Protein AF-B1VB97-F1 (afdb_monomer)

Solvent-accessible surface area (backbone atoms only — not comparable to full-atom values): 4164 Å² total; per-residue (Å²): 131,88,77,80,81,76,72,72,89,62,82,62,76,91,74,54,87,73,67,85,84,71,63,91,81,49,72,82,75,41,38,78,58,60,74,70,55,69,73,61,63,95,63,82,61,93,45,72,72,55,36,77,70,35,77,71,70,105

Sequence (58 aa):
VLQPQHVARDHPIDSVIGDIRSGVQTRSRLTMFCEHASFVSTIEPKKMEEALRDADWI

Radius of gyration: 21.01 Å; Cα contacts (8 Å, |Δi|>4): 13; chains: 1; bounding box: 39×45×49 Å

Structure (mmCIF, N/CA/C/O backbone):
data_AF-B1VB97-F1
#
_entry.id   AF-B1VB97-F1
#
loop_
_atom_site.group_PDB
_atom_site.id
_atom_site.type_symbol
_atom_site.label_atom_id
_atom_site.label_alt_id
_atom_site.label_comp_id
_atom_site.label_asym_id
_atom_site.label_entity_id
_atom_site.label_seq_id
_atom_site.pdbx_PDB_ins_code
_atom_site.Cartn_x
_atom_site.Cartn_y
_atom_site.Cartn_z
_atom_site.occupancy
_atom_site.B_iso_or_equiv
_atom_site.auth_seq_id
_atom_site.auth_comp_id
_atom_site.auth_asym_id
_atom_site.auth_atom_id
_atom_site.pdbx_PDB_model_num
ATOM 1 N N . VAL A 1 1 ? 23.142 -35.451 -30.251 1.00 42.41 1 VAL A N 1
ATOM 2 C CA . VAL A 1 1 ? 23.136 -34.770 -28.936 1.00 42.41 1 VAL A CA 1
ATOM 3 C C . VAL A 1 1 ? 21.760 -34.155 -28.762 1.00 42.41 1 VAL A C 1
ATOM 5 O O . VAL A 1 1 ? 21.375 -33.352 -29.601 1.00 42.41 1 VAL A O 1
ATOM 8 N N . LEU A 1 2 ? 20.982 -34.627 -27.786 1.00 48.81 2 LEU A N 1
ATOM 9 C CA . LEU A 1 2 ? 19.637 -34.114 -27.506 1.00 48.81 2 LEU A CA 1
ATOM 10 C C . LEU A 1 2 ? 19.772 -32.666 -27.008 1.00 48.81 2 LEU A C 1
ATOM 12 O O . LEU A 1 2 ? 20.533 -32.415 -26.076 1.00 48.81 2 LEU A O 1
ATOM 16 N N . GLN A 1 3 ? 19.112 -31.714 -27.671 1.00 54.47 3 GLN A N 1
ATOM 17 C CA . GLN A 1 3 ? 19.100 -30.317 -27.231 1.00 54.47 3 GLN A CA 1
ATOM 18 C C . GLN A 1 3 ? 18.348 -30.209 -25.892 1.00 54.47 3 GLN A C 1
ATOM 20 O O . GLN A 1 3 ? 17.360 -30.925 -25.709 1.00 54.47 3 GLN A O 1
ATOM 25 N N . PRO A 1 4 ? 18.768 -29.341 -24.951 1.00 55.38 4 PRO A N 1
ATOM 26 C CA . PRO A 1 4 ? 18.036 -29.159 -23.710 1.00 55.38 4 PRO A CA 1
ATOM 27 C C . PRO A 1 4 ? 16.690 -28.517 -24.035 1.00 55.38 4 PRO A C 1
ATOM 29 O O . PRO A 1 4 ? 16.626 -27.464 -24.669 1.00 55.38 4 PRO A O 1
ATOM 32 N N . GLN A 1 5 ? 15.621 -29.173 -23.602 1.00 58.91 5 GLN A N 1
ATOM 33 C CA . GLN A 1 5 ? 14.260 -28.660 -23.629 1.00 58.91 5 GLN A CA 1
ATOM 34 C C . GLN A 1 5 ? 14.196 -27.267 -22.992 1.00 58.91 5 GLN A C 1
ATOM 36 O O . GLN A 1 5 ? 14.385 -27.114 -21.790 1.00 58.91 5 GLN A O 1
ATOM 41 N N . HIS A 1 6 ? 14.026 -26.278 -23.873 1.00 59.41 6 HIS A N 1
ATOM 42 C CA . HIS A 1 6 ? 13.660 -24.880 -23.665 1.00 59.41 6 HIS A CA 1
ATOM 43 C C . HIS A 1 6 ? 13.607 -24.447 -22.190 1.00 59.41 6 HIS A C 1
ATOM 45 O O . HIS 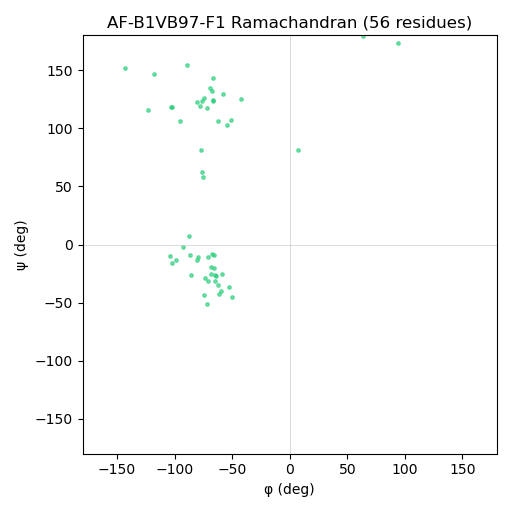A 1 6 ? 12.540 -24.371 -21.584 1.00 59.41 6 HIS A O 1
ATOM 51 N N . VAL A 1 7 ? 14.768 -24.132 -21.609 1.00 60.47 7 VAL A N 1
ATOM 52 C CA . VAL A 1 7 ? 14.800 -23.283 -20.417 1.00 60.47 7 VAL A CA 1
ATOM 53 C C . VAL A 1 7 ? 14.223 -21.955 -20.883 1.00 60.47 7 VAL A C 1
ATOM 55 O O . VAL A 1 7 ? 14.872 -21.260 -21.667 1.00 60.47 7 VAL A O 1
ATOM 58 N N . ALA A 1 8 ? 12.985 -21.646 -20.491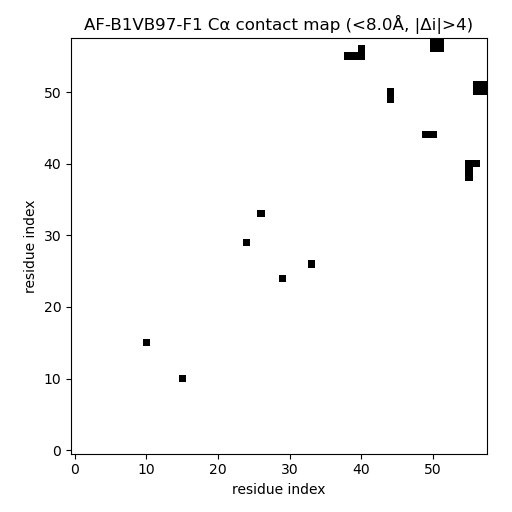 1.00 62.41 8 ALA A N 1
ATOM 59 C CA . ALA A 1 8 ? 12.425 -20.318 -20.678 1.00 62.41 8 ALA A CA 1
ATOM 60 C C . ALA A 1 8 ? 13.412 -19.346 -20.024 1.00 62.41 8 ALA A C 1
ATOM 62 O O . ALA A 1 8 ? 13.551 -19.321 -18.803 1.00 62.41 8 ALA A O 1
ATOM 63 N N . ARG A 1 9 ? 14.208 -18.661 -20.853 1.00 66.62 9 ARG A N 1
ATOM 64 C CA . ARG A 1 9 ? 15.257 -17.753 -20.378 1.00 66.62 9 ARG A CA 1
ATOM 65 C C . ARG A 1 9 ? 14.655 -16.582 -19.611 1.00 66.62 9 ARG A C 1
ATOM 67 O O . ARG A 1 9 ? 15.304 -16.058 -18.714 1.00 66.62 9 ARG A O 1
ATOM 74 N N . ASP A 1 10 ? 13.417 -16.243 -19.954 1.00 78.69 10 ASP A N 1
ATOM 75 C CA . ASP A 1 10 ? 12.694 -15.092 -19.454 1.00 78.69 10 ASP A CA 1
ATOM 76 C C . ASP A 1 10 ? 11.437 -15.533 -18.699 1.00 78.69 10 ASP A C 1
ATOM 78 O O . ASP A 1 10 ? 10.800 -16.540 -19.026 1.00 78.69 10 ASP A O 1
ATOM 82 N N . HIS A 1 11 ? 11.087 -14.768 -17.668 1.00 78.69 11 HIS A N 1
ATOM 83 C CA . HIS A 1 11 ? 9.868 -14.981 -16.901 1.00 78.69 11 HIS A CA 1
ATOM 84 C C . HIS A 1 11 ? 8.638 -14.627 -17.761 1.00 7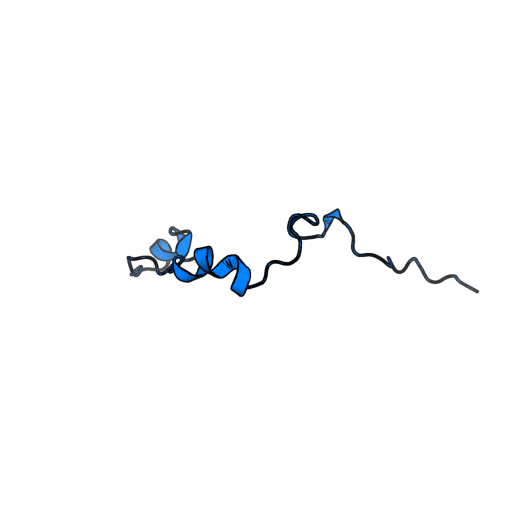8.69 11 HIS A C 1
ATOM 86 O O . HIS A 1 11 ? 8.658 -13.580 -18.416 1.00 78.69 11 HIS A O 1
ATOM 92 N N . PRO A 1 12 ? 7.575 -15.456 -17.783 1.00 88.69 12 PRO A N 1
ATOM 93 C CA . PRO A 1 12 ? 6.373 -15.165 -18.557 1.00 88.69 12 PRO A CA 1
ATOM 94 C C . PRO A 1 12 ? 5.749 -13.829 -18.140 1.00 88.69 12 PRO A C 1
ATOM 96 O O . PRO A 1 12 ? 5.547 -13.570 -16.954 1.00 88.69 12 PRO A O 1
ATOM 99 N N . ILE A 1 13 ? 5.458 -12.965 -19.117 1.00 84.69 13 ILE A N 1
ATOM 100 C CA . ILE A 1 13 ? 4.980 -11.597 -18.861 1.00 84.69 13 ILE A CA 1
ATOM 101 C C . ILE A 1 13 ? 3.603 -11.571 -18.184 1.00 84.69 13 ILE A C 1
ATOM 103 O O . ILE A 1 13 ? 3.316 -10.697 -17.375 1.00 84.69 13 ILE A O 1
ATOM 107 N N . ASP A 1 14 ? 2.777 -12.564 -18.490 1.00 87.12 14 ASP A N 1
ATOM 108 C CA . ASP A 1 14 ? 1.460 -12.832 -17.915 1.00 87.12 14 ASP A CA 1
ATOM 109 C C . ASP A 1 14 ? 1.521 -13.276 -16.447 1.00 87.12 14 ASP A C 1
ATOM 111 O O . ASP A 1 14 ? 0.531 -13.159 -15.729 1.00 87.12 14 ASP A O 1
ATOM 115 N N . SER A 1 15 ? 2.681 -13.752 -15.988 1.00 87.31 15 SER A N 1
ATOM 116 C CA . SER A 1 15 ? 2.910 -14.147 -14.594 1.00 87.31 15 SER A CA 1
ATOM 117 C C . SER A 1 15 ? 3.483 -13.017 -13.729 1.00 87.31 15 SER A C 1
ATOM 119 O O . SER A 1 15 ? 3.665 -13.201 -12.524 1.00 87.31 15 SER A O 1
ATOM 121 N N . VAL A 1 16 ? 3.760 -11.842 -14.309 1.00 86.44 16 VAL A N 1
ATOM 122 C CA . VAL A 1 16 ? 4.276 -10.691 -13.559 1.00 86.44 16 VAL A CA 1
ATOM 123 C C . VAL A 1 16 ? 3.151 -10.035 -12.761 1.00 86.44 16 VAL A C 1
ATOM 125 O O . VAL A 1 16 ? 2.144 -9.591 -13.308 1.00 86.44 16 VAL A O 1
ATOM 128 N N . ILE A 1 17 ? 3.350 -9.926 -11.448 1.00 88.69 17 ILE A N 1
ATOM 129 C CA . ILE A 1 17 ? 2.440 -9.207 -10.556 1.00 88.69 17 ILE A CA 1
ATOM 130 C C . ILE A 1 17 ? 2.735 -7.703 -10.640 1.00 88.69 17 ILE A C 1
ATOM 132 O O . ILE A 1 17 ? 3.843 -7.265 -10.332 1.00 88.69 17 ILE A O 1
ATOM 136 N N . GLY A 1 18 ? 1.721 -6.911 -10.994 1.00 85.81 18 GLY A N 1
ATOM 137 C CA . GLY A 1 18 ? 1.808 -5.448 -11.093 1.00 85.81 18 GLY A CA 1
ATOM 138 C C . GLY A 1 18 ? 2.131 -4.931 -12.502 1.00 85.81 18 GLY A C 1
ATOM 139 O O . GLY A 1 18 ? 2.387 -5.699 -13.425 1.00 85.81 18 GLY A O 1
ATOM 140 N N . ASP A 1 19 ? 2.082 -3.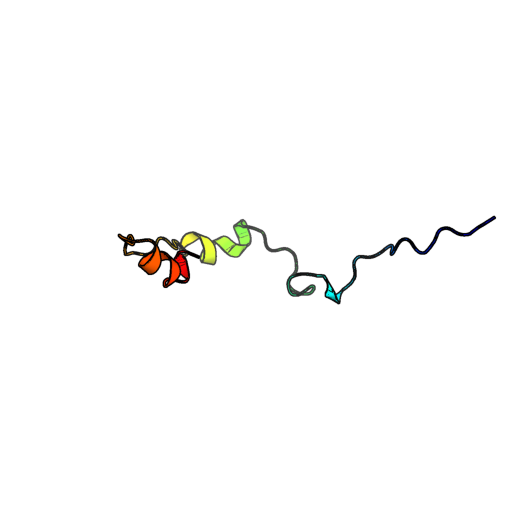607 -12.692 1.00 86.88 19 ASP A N 1
ATOM 141 C CA . ASP A 1 19 ? 2.399 -2.988 -13.989 1.00 86.88 19 ASP A CA 1
ATOM 142 C C . ASP A 1 19 ? 3.918 -2.934 -14.191 1.00 86.88 19 ASP A C 1
ATOM 144 O O . ASP A 1 19 ? 4.635 -2.248 -13.471 1.00 86.88 19 ASP A O 1
ATOM 148 N N . ILE A 1 20 ? 4.422 -3.594 -15.231 1.00 85.81 20 ILE A N 1
ATOM 149 C CA . ILE A 1 20 ? 5.853 -3.596 -15.578 1.00 85.81 20 ILE A CA 1
ATOM 150 C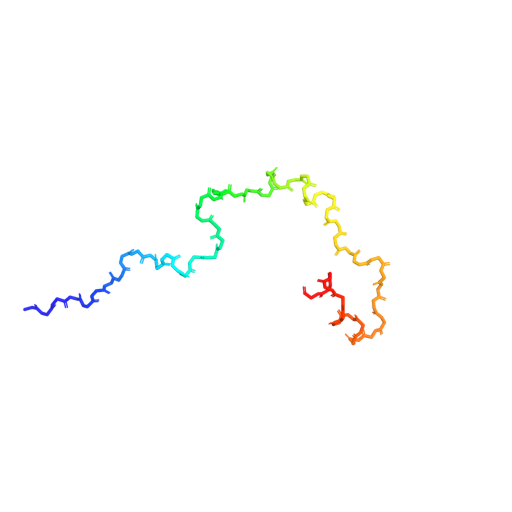 C . ILE A 1 20 ? 6.376 -2.170 -15.837 1.00 85.81 20 ILE A C 1
ATOM 152 O O . ILE A 1 20 ? 7.559 -1.882 -15.641 1.00 85.81 20 ILE A O 1
ATOM 156 N N . ARG A 1 21 ? 5.498 -1.239 -16.231 1.00 89.44 21 ARG A N 1
ATOM 157 C CA . ARG A 1 21 ? 5.840 0.169 -16.482 1.00 89.44 21 ARG A CA 1
ATOM 158 C C . ARG A 1 21 ? 5.930 1.005 -15.207 1.00 89.44 21 ARG A C 1
ATOM 160 O O . ARG A 1 21 ? 6.446 2.119 -15.270 1.00 89.44 21 ARG A O 1
ATOM 167 N N . SER A 1 22 ? 5.448 0.517 -14.059 1.00 83.12 22 SER A N 1
ATOM 168 C CA . SER A 1 22 ? 5.395 1.319 -12.825 1.00 83.12 22 SER A CA 1
ATOM 169 C C . SER A 1 22 ? 6.768 1.588 -12.199 1.00 83.12 22 SER A C 1
ATOM 171 O O . SER A 1 22 ? 6.876 2.422 -11.292 1.00 83.12 22 SER A O 1
ATOM 173 N N . GLY A 1 23 ? 7.816 0.910 -12.682 1.00 82.81 23 GLY A N 1
ATOM 174 C CA . GLY A 1 23 ? 9.171 0.985 -12.145 1.00 82.81 23 GLY A CA 1
ATOM 175 C C . GLY A 1 23 ? 9.270 0.467 -10.706 1.00 82.81 23 GLY A C 1
ATOM 176 O O . GLY A 1 23 ? 8.281 0.065 -10.092 1.00 82.81 23 GLY A O 1
ATOM 177 N N . VAL A 1 24 ? 10.481 0.486 -10.149 1.00 80.19 24 VAL A N 1
ATOM 178 C CA . VAL A 1 24 ? 10.706 0.103 -8.749 1.00 80.19 24 VAL A CA 1
ATOM 179 C C . VAL A 1 24 ? 10.205 1.217 -7.831 1.00 80.19 24 VAL A C 1
ATOM 181 O O . VAL A 1 24 ? 10.605 2.377 -7.958 1.00 80.19 24 VAL A O 1
ATOM 184 N N . GLN A 1 25 ? 9.342 0.863 -6.883 1.00 79.00 25 GLN A N 1
ATOM 185 C CA . GLN A 1 25 ? 8.909 1.754 -5.813 1.00 79.00 25 GLN A CA 1
ATOM 186 C C . GLN A 1 25 ? 9.629 1.363 -4.526 1.00 79.00 25 GLN A C 1
ATOM 188 O O . GLN A 1 25 ? 9.493 0.245 -4.036 1.00 79.00 25 GLN A O 1
ATOM 193 N N . THR A 1 26 ? 10.423 2.277 -3.976 1.00 81.00 26 THR A N 1
ATOM 194 C CA . THR A 1 26 ? 11.054 2.087 -2.669 1.00 81.00 26 THR A CA 1
ATOM 195 C C . THR A 1 26 ? 10.134 2.604 -1.572 1.00 81.00 26 THR A C 1
ATOM 197 O O . THR A 1 26 ? 9.355 3.535 -1.782 1.00 81.00 26 THR A O 1
ATOM 200 N N . ARG A 1 27 ? 10.278 2.067 -0.357 1.00 71.69 27 ARG A N 1
ATOM 201 C CA . ARG A 1 27 ? 9.542 2.554 0.821 1.00 71.69 27 ARG A CA 1
ATOM 202 C C . ARG A 1 27 ? 9.696 4.068 1.022 1.00 71.69 27 ARG A C 1
ATOM 204 O O . ARG A 1 27 ? 8.728 4.728 1.363 1.00 71.69 27 ARG A O 1
ATOM 211 N N . SER A 1 28 ? 10.879 4.622 0.733 1.00 76.81 28 SER A N 1
ATOM 212 C CA . SER A 1 28 ? 11.148 6.067 0.799 1.00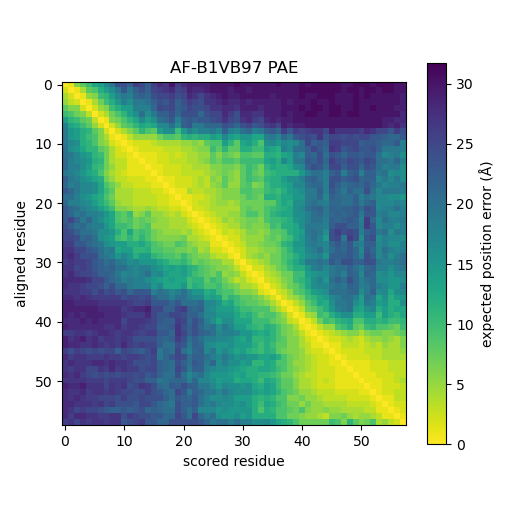 76.81 28 SER A CA 1
ATOM 213 C C . SER A 1 28 ? 10.348 6.902 -0.209 1.00 76.81 28 SER A C 1
ATOM 215 O O . SER A 1 28 ? 10.089 8.078 0.036 1.00 76.81 28 SER A O 1
ATOM 217 N N . ARG A 1 29 ? 9.935 6.314 -1.336 1.00 74.44 29 ARG A N 1
ATOM 218 C CA . ARG A 1 29 ? 9.100 6.976 -2.344 1.00 74.44 29 ARG A CA 1
ATOM 219 C C . ARG A 1 29 ? 7.608 6.877 -2.016 1.00 74.44 29 ARG A C 1
ATOM 221 O O . ARG A 1 29 ? 6.852 7.766 -2.386 1.00 74.44 29 ARG A O 1
ATOM 228 N N . LEU A 1 30 ? 7.209 5.843 -1.274 1.00 72.62 30 LEU A N 1
ATOM 229 C CA . LEU A 1 30 ? 5.857 5.683 -0.725 1.00 72.62 30 LEU A CA 1
ATOM 230 C C . LEU A 1 30 ? 5.664 6.354 0.639 1.00 72.62 30 LEU A C 1
ATOM 232 O O . LEU A 1 30 ? 4.617 6.180 1.248 1.00 72.62 30 LEU A O 1
ATOM 236 N N . THR A 1 31 ? 6.636 7.126 1.121 1.00 66.12 31 THR A N 1
ATOM 237 C CA . THR A 1 31 ? 6.625 7.726 2.460 1.00 66.12 31 THR A CA 1
ATOM 238 C C . THR A 1 31 ? 5.317 8.461 2.769 1.00 66.12 31 THR A C 1
ATOM 240 O O . THR A 1 31 ? 4.715 8.159 3.783 1.00 66.12 31 THR A O 1
ATOM 243 N N . MET A 1 32 ? 4.765 9.274 1.856 1.00 64.19 32 MET A N 1
ATOM 244 C CA . MET A 1 32 ? 3.457 9.922 2.082 1.00 64.19 32 MET A CA 1
ATOM 245 C C . MET A 1 32 ? 2.286 8.936 2.240 1.00 64.19 32 MET A C 1
ATOM 247 O O . MET A 1 32 ? 1.369 9.198 3.012 1.00 64.19 32 MET A O 1
ATOM 251 N N . PHE A 1 33 ? 2.305 7.811 1.518 1.00 64.56 33 PHE A N 1
ATOM 252 C CA . PHE A 1 33 ? 1.301 6.756 1.659 1.00 64.56 33 PHE A CA 1
ATOM 253 C C . PHE A 1 33 ? 1.501 6.009 2.982 1.00 64.56 33 PHE A C 1
ATOM 255 O O . PHE A 1 33 ? 0.570 5.903 3.766 1.00 64.56 33 PHE A O 1
ATOM 262 N N . CYS A 1 34 ? 2.720 5.551 3.274 1.00 61.88 34 CYS A N 1
ATOM 263 C CA . CYS A 1 34 ? 3.027 4.750 4.461 1.00 61.88 34 CYS A CA 1
ATOM 264 C C . CYS A 1 34 ? 3.030 5.539 5.781 1.00 61.88 34 CYS A C 1
ATOM 266 O O . CYS A 1 34 ? 2.767 4.949 6.822 1.00 61.88 34 CYS A O 1
ATOM 268 N N . GLU A 1 35 ? 3.350 6.834 5.772 1.00 62.94 35 GLU A N 1
ATOM 269 C CA . GLU A 1 35 ? 3.376 7.670 6.983 1.00 62.94 35 GLU A CA 1
ATOM 270 C C . GLU A 1 35 ? 1.972 7.951 7.518 1.00 62.94 35 GLU A C 1
ATOM 272 O O . GLU A 1 35 ? 1.802 8.081 8.727 1.00 62.94 35 GLU A O 1
ATOM 277 N N . HIS A 1 36 ? 0.970 8.032 6.637 1.00 59.75 36 HIS A N 1
ATOM 278 C CA . HIS A 1 36 ? -0.430 8.239 7.018 1.00 59.75 36 HIS A CA 1
ATOM 279 C C . HIS A 1 36 ? -1.279 6.964 6.970 1.00 59.75 36 HIS A C 1
ATOM 281 O O . HIS A 1 36 ? -2.346 6.927 7.578 1.00 59.75 36 HIS A O 1
ATOM 287 N N . ALA A 1 37 ? -0.808 5.903 6.312 1.00 60.75 37 ALA A N 1
ATOM 288 C CA . ALA A 1 37 ? -1.418 4.577 6.345 1.00 60.75 37 ALA A CA 1
ATOM 289 C C . ALA A 1 37 ? -1.103 3.858 7.665 1.00 60.75 37 ALA A C 1
ATOM 291 O O . ALA A 1 37 ? -0.462 2.808 7.699 1.00 60.75 37 ALA A O 1
ATOM 292 N N . SER A 1 38 ? -1.561 4.422 8.779 1.00 58.53 38 SER A N 1
ATOM 293 C CA . SER A 1 38 ? -1.788 3.625 9.980 1.00 58.53 38 SER A CA 1
ATOM 294 C C . SER A 1 38 ? -3.089 2.853 9.771 1.00 58.53 38 SER A C 1
ATOM 296 O O . SER A 1 38 ? -4.139 3.286 10.231 1.00 58.53 38 SER A O 1
ATOM 298 N N . PHE A 1 39 ? -3.037 1.725 9.054 1.00 61.34 39 PHE A N 1
ATOM 299 C CA . PHE A 1 39 ? -4.142 0.755 9.003 1.00 61.34 39 PHE A CA 1
ATOM 300 C C . PHE A 1 39 ? -4.180 -0.037 10.313 1.00 61.34 39 PHE A C 1
ATOM 302 O O . PHE A 1 39 ? -4.002 -1.249 10.354 1.00 61.34 39 PHE A O 1
ATOM 309 N N . VAL A 1 40 ? -4.326 0.674 11.424 1.00 60.34 40 VAL A N 1
ATOM 310 C CA . VAL A 1 40 ? -4.854 0.065 12.633 1.00 60.34 40 VAL A CA 1
ATOM 311 C C . VAL A 1 40 ? -6.320 0.415 12.567 1.00 60.34 40 VAL A C 1
ATOM 313 O O . VAL A 1 40 ? -6.671 1.587 12.729 1.00 60.34 40 VAL A O 1
ATOM 316 N N . SER A 1 41 ? -7.161 -0.574 12.259 1.00 59.41 41 SER A N 1
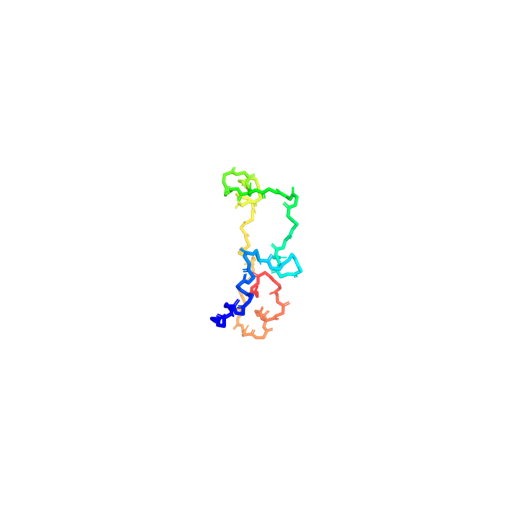ATOM 317 C CA . SER A 1 41 ? -8.598 -0.422 12.452 1.00 59.41 41 SER A CA 1
ATOM 318 C C . SER A 1 41 ? -8.814 0.271 13.786 1.00 59.41 41 SER A C 1
ATOM 320 O O . SER A 1 41 ? -8.311 -0.159 14.828 1.00 59.41 41 SER A O 1
ATOM 322 N N . THR A 1 42 ? -9.551 1.373 13.757 1.00 66.69 42 THR A N 1
ATOM 323 C CA . THR A 1 42 ? -9.795 2.185 14.951 1.00 66.69 42 THR A CA 1
ATOM 324 C C . THR A 1 42 ? -10.622 1.421 15.991 1.00 66.69 42 THR A C 1
ATOM 326 O O . THR A 1 42 ? -10.790 1.885 17.118 1.00 66.69 42 THR A O 1
ATOM 329 N N . ILE A 1 43 ? -11.145 0.253 15.609 1.00 72.88 43 ILE A N 1
ATOM 330 C CA . ILE A 1 43 ? -11.971 -0.628 16.415 1.00 72.88 43 ILE A CA 1
ATOM 331 C C . ILE A 1 43 ? -11.293 -1.997 16.472 1.00 72.88 43 ILE A C 1
ATOM 333 O O . ILE A 1 43 ? -11.159 -2.688 15.464 1.00 72.88 43 ILE A O 1
ATOM 337 N N . GLU A 1 44 ? -10.876 -2.398 17.669 1.00 79.94 44 GLU A N 1
ATOM 338 C CA . GLU A 1 44 ? -10.396 -3.755 17.916 1.00 79.94 44 GLU A CA 1
ATOM 339 C C . GLU A 1 44 ? -11.593 -4.727 17.878 1.00 79.94 44 GLU A C 1
ATOM 341 O O . GLU A 1 44 ? -12.519 -4.589 18.692 1.00 79.94 44 GLU A O 1
ATOM 346 N N . PRO A 1 45 ? -11.626 -5.687 16.937 1.00 80.44 45 PRO A N 1
ATOM 347 C CA . PRO A 1 45 ? -12.708 -6.649 16.839 1.00 80.44 45 PRO A CA 1
ATOM 348 C C . PRO A 1 45 ? -12.665 -7.575 18.052 1.00 80.44 45 PRO A C 1
ATOM 350 O O . PRO A 1 45 ? -11.624 -8.126 18.409 1.00 80.44 45 PRO A O 1
ATOM 353 N N . LYS A 1 46 ? -13.817 -7.784 18.692 1.00 88.31 46 LYS A N 1
ATOM 354 C CA . LYS A 1 46 ? -13.894 -8.634 19.895 1.00 88.31 46 LYS A CA 1
ATOM 355 C C . LYS A 1 46 ? -14.096 -10.106 19.553 1.00 88.31 46 LYS A C 1
ATOM 357 O O . LYS A 1 46 ? -14.081 -10.954 20.447 1.00 88.31 46 LYS A O 1
ATOM 362 N N . LYS A 1 47 ? -14.357 -10.402 18.278 1.00 89.81 47 LYS A N 1
ATOM 363 C CA . LYS A 1 47 ? -14.681 -11.731 17.754 1.00 89.81 47 LYS A CA 1
ATOM 364 C C . LYS A 1 47 ? -14.070 -11.935 16.372 1.00 89.81 47 LYS A C 1
ATOM 366 O O . LYS A 1 47 ? -13.928 -10.988 15.601 1.00 89.81 47 LYS A O 1
ATOM 371 N N . MET A 1 48 ? -13.771 -13.189 16.040 1.00 85.94 48 MET A N 1
ATOM 372 C CA . MET A 1 48 ? -13.135 -13.567 14.773 1.00 85.94 48 MET A CA 1
ATOM 373 C C . MET A 1 48 ? -13.975 -13.160 13.557 1.00 85.94 48 MET A C 1
ATOM 375 O O . MET A 1 48 ? -13.445 -12.664 12.569 1.00 85.94 48 MET A O 1
ATOM 379 N N . GLU A 1 49 ? -15.295 -13.313 13.635 1.00 90.38 49 GLU A N 1
ATOM 380 C CA . GLU A 1 49 ? -16.204 -12.995 12.533 1.00 90.38 49 GLU A CA 1
ATOM 381 C C . GLU A 1 49 ? -16.269 -11.492 12.249 1.00 90.38 49 GLU A C 1
ATOM 383 O O . GLU A 1 49 ? -16.652 -11.089 11.156 1.00 90.38 49 GLU A O 1
ATOM 388 N N . GLU A 1 50 ? -15.978 -10.648 13.240 1.00 85.81 50 GLU A N 1
ATOM 389 C CA . GLU A 1 50 ? -15.903 -9.193 13.073 1.00 85.81 50 GLU A CA 1
ATOM 390 C C . GLU A 1 50 ? -14.620 -8.807 12.331 1.00 85.81 50 GLU A C 1
ATOM 392 O O . GLU A 1 50 ? -14.700 -8.048 11.372 1.00 85.81 50 GLU A O 1
ATOM 397 N N . ALA A 1 51 ? -13.481 -9.412 12.688 1.00 84.00 51 ALA A N 1
ATOM 398 C CA . ALA A 1 51 ? -12.213 -9.207 11.984 1.00 84.00 51 ALA A CA 1
ATOM 399 C C . ALA A 1 51 ? -12.295 -9.645 10.512 1.00 84.00 51 ALA A C 1
ATOM 401 O O . ALA A 1 51 ? -11.886 -8.916 9.621 1.00 84.00 51 ALA A O 1
ATOM 402 N N . LEU A 1 52 ? -12.920 -10.795 10.236 1.00 85.81 52 LEU A N 1
ATOM 403 C CA . LEU A 1 52 ? -13.097 -11.311 8.870 1.00 85.81 52 LEU A CA 1
ATOM 404 C C . LEU A 1 52 ? -14.048 -10.481 7.990 1.00 85.81 52 LEU A C 1
ATOM 406 O O . LEU A 1 52 ? -14.202 -10.781 6.808 1.00 85.81 52 LEU A O 1
ATOM 410 N N . ARG A 1 53 ? -14.750 -9.493 8.552 1.00 82.88 53 ARG A N 1
ATOM 411 C CA . ARG A 1 53 ? -15.630 -8.590 7.794 1.00 82.88 53 ARG A CA 1
ATOM 412 C C . ARG A 1 53 ? -14.973 -7.254 7.475 1.00 82.88 53 ARG A C 1
ATOM 414 O O . ARG A 1 53 ? -15.516 -6.515 6.657 1.00 82.88 53 ARG A O 1
ATOM 421 N N . ASP A 1 54 ? -13.852 -6.948 8.112 1.00 77.62 54 ASP A N 1
ATOM 422 C CA . ASP A 1 54 ? -13.141 -5.694 7.939 1.00 77.62 54 ASP A CA 1
ATOM 423 C C . ASP A 1 54 ? -11.927 -5.914 7.030 1.00 77.62 54 ASP A C 1
ATOM 425 O O . ASP A 1 54 ? -11.032 -6.699 7.333 1.00 77.62 54 ASP A O 1
ATOM 429 N N . ALA A 1 55 ? -11.925 -5.227 5.888 1.00 72.56 55 ALA A N 1
ATOM 430 C CA . ALA A 1 55 ? -10.875 -5.344 4.884 1.00 72.56 55 ALA A CA 1
ATOM 431 C C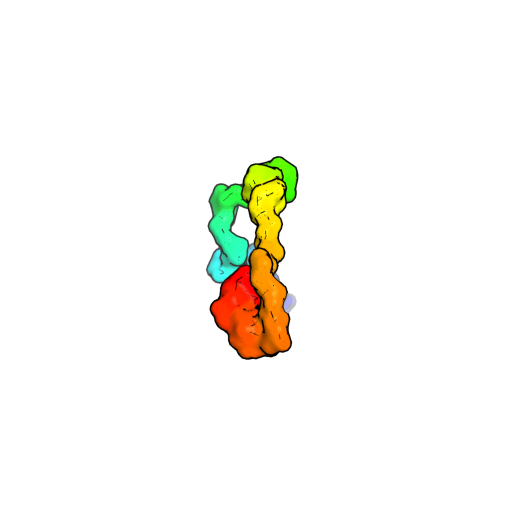 . ALA A 1 55 ? -9.518 -4.827 5.382 1.00 72.56 55 ALA A C 1
ATOM 433 O O . ALA A 1 55 ? -8.498 -5.225 4.829 1.00 72.56 55 ALA A O 1
ATOM 434 N N . ASP A 1 56 ? -9.501 -3.991 6.424 1.00 70.69 56 ASP A N 1
ATOM 435 C CA . ASP A 1 56 ? -8.266 -3.497 7.032 1.00 70.69 56 ASP A CA 1
ATOM 436 C C . ASP A 1 56 ? -7.622 -4.537 7.982 1.00 70.69 56 ASP A C 1
ATOM 438 O O . ASP A 1 56 ? -6.479 -4.350 8.403 1.00 70.69 56 ASP A O 1
ATOM 442 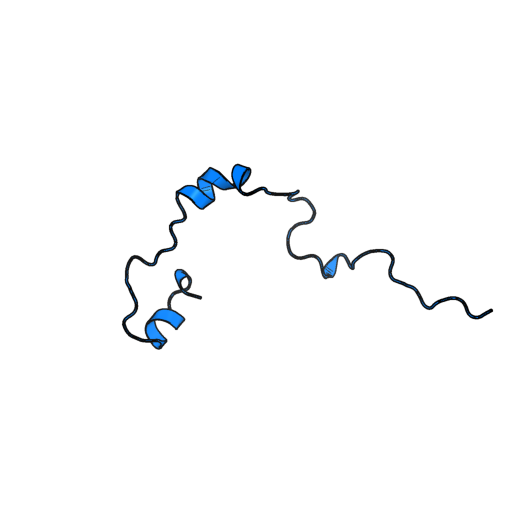N N . TRP A 1 57 ? -8.321 -5.637 8.314 1.00 68.25 57 TRP A N 1
ATOM 443 C CA . TRP A 1 57 ? -7.798 -6.762 9.116 1.00 68.25 57 TRP A CA 1
ATOM 444 C C . TRP A 1 57 ? -7.442 -8.021 8.307 1.00 68.25 57 TRP A C 1
ATOM 446 O O . TRP A 1 57 ? -6.867 -8.947 8.889 1.00 68.25 57 TRP A O 1
ATOM 456 N N . ILE A 1 58 ? -7.805 -8.098 7.021 1.00 61.69 58 ILE A N 1
ATOM 457 C CA . ILE A 1 58 ? -7.553 -9.267 6.151 1.00 61.69 58 ILE A CA 1
ATOM 458 C C . ILE A 1 58 ? -6.235 -9.119 5.392 1.00 61.69 58 ILE A C 1
ATOM 460 O O . ILE A 1 58 ? -5.994 -8.040 4.812 1.00 61.69 58 ILE A O 1
#

Foldseek 3Di:
DDDPDDPPPDDDPVPDDDDPVPPDDDCVNCCVVVVPPPLPPPDDDPDPVVLVVDPSND

Mean predicted aligned error: 15.37 Å

pLDDT: mean 73.49, std 12.17, range [42.41, 90.38]

Secondary structure (DSSP, 8-state):
-PPP----SS--GGG--S-GGG-PPPTTTSHHHHHH-----SS--SSHHHHTT-TTT-

Organism: Saccharum officinarum (NCBI:txid4547)